Protein AF-A0A2D5BRC5-F1 (afdb_monomer)

Nearest PDB structures (foldseek):
  8cvj-assembly1_1n  TM=9.683E-01  e=1.427E-08  Thermus thermophilus HB8
  4zer-assembly2_2n  TM=9.705E-01  e=1.542E-08  Thermus thermophilus HB8
  7rq8-assembly1_1n  TM=9.663E-01  e=1.947E-08  Thermus thermophilus HB8
  4v8i-assembly1_AN  TM=9.648E-01  e=3.354E-08  Thermus thermophilus
  5dox-assembly1_1n  TM=9.375E-01  e=2.871E-08  Thermus thermophilus HB8

Mean predicted aligned error: 3.41 Å

Sequence (62 aa):
MATKAQYNKTFSKKPKFAVRLRRRCTLCGRPRAVYRKFGICRICFRELAHRGEIPGVRKASW

Radius of gyration: 13.74 Å; Cα contacts (8 Å, |Δi|>4): 64; chains: 1; bounding box: 38×19×32 Å

Foldseek 3Di:
DDDPVLVCCQPVDDDPDPVPHFQAAPPPRHRPQQDPVRSHHPVVVVVCLVVCVDPPRDDDDD

Solvent-accessible surface area (backbone atoms only — not comparable to full-atom values): 3921 Å² total; per-residue (Å²): 117,48,54,70,70,58,42,43,55,54,77,74,40,85,64,99,46,78,88,68,68,64,66,44,9,76,86,62,32,36,70,60,66,47,42,82,92,75,42,31,21,63,62,61,47,49,54,34,40,73,72,55,74,39,84,94,57,72,89,87,82,133

Structure (mmCIF, N/CA/C/O backbone):
data_AF-A0A2D5BRC5-F1
#
_entry.id   AF-A0A2D5BRC5-F1
#
loop_
_atom_site.group_PDB
_atom_site.id
_atom_site.type_symbol
_atom_site.label_atom_id
_atom_site.label_alt_id
_atom_site.label_comp_id
_atom_site.label_asym_id
_atom_site.label_entity_id
_atom_site.label_seq_id
_atom_site.pdbx_PDB_ins_code
_atom_site.Cartn_x
_atom_site.Cartn_y
_atom_site.Cartn_z
_atom_site.occupancy
_atom_site.B_iso_or_equiv
_atom_site.auth_seq_id
_atom_site.auth_comp_id
_atom_site.auth_asym_id
_atom_site.auth_atom_id
_atom_site.pdbx_PDB_model_nu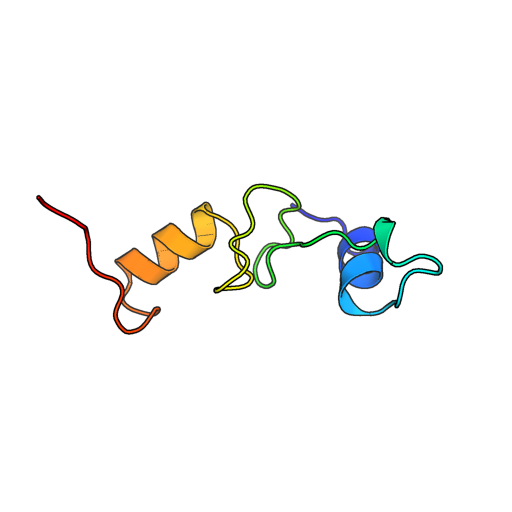m
ATOM 1 N N . MET A 1 1 ? 14.712 0.179 9.474 1.00 72.81 1 MET A N 1
ATOM 2 C CA . MET A 1 1 ? 13.996 0.998 8.460 1.00 72.81 1 MET A CA 1
ATOM 3 C C . MET A 1 1 ? 14.696 0.861 7.108 1.00 72.81 1 MET A C 1
ATOM 5 O O . MET A 1 1 ? 15.711 0.177 7.056 1.00 72.81 1 MET A O 1
ATOM 9 N N . ALA A 1 2 ? 14.148 1.391 6.006 1.00 81.31 2 ALA A N 1
ATOM 10 C CA . ALA A 1 2 ? 14.894 1.387 4.738 1.00 81.31 2 ALA A CA 1
ATOM 11 C C . ALA A 1 2 ? 16.123 2.289 4.832 1.00 81.31 2 ALA A C 1
ATOM 13 O O . ALA A 1 2 ? 16.040 3.372 5.399 1.00 81.31 2 ALA A O 1
ATOM 14 N N . THR A 1 3 ? 17.224 1.883 4.203 1.00 91.81 3 THR A N 1
ATOM 15 C CA . THR A 1 3 ? 18.312 2.820 3.909 1.00 91.81 3 THR A CA 1
ATOM 16 C C . THR A 1 3 ? 17.876 3.792 2.808 1.00 91.81 3 THR A C 1
ATOM 18 O O . THR A 1 3 ? 17.070 3.433 1.942 1.00 91.81 3 THR A O 1
ATOM 21 N N . LYS A 1 4 ? 18.432 5.011 2.793 1.00 90.31 4 LYS A N 1
ATOM 22 C CA . LYS A 1 4 ? 18.135 6.036 1.771 1.00 90.31 4 LYS A CA 1
ATOM 23 C C . LYS A 1 4 ? 18.341 5.507 0.346 1.00 90.31 4 LYS A C 1
ATOM 25 O O . LYS A 1 4 ? 17.496 5.697 -0.524 1.00 90.31 4 LYS A O 1
ATOM 30 N N . ALA A 1 5 ? 19.404 4.728 0.134 1.00 92.69 5 ALA A N 1
ATOM 31 C CA . ALA A 1 5 ? 19.673 4.063 -1.140 1.00 92.69 5 ALA A CA 1
ATOM 32 C C . ALA A 1 5 ? 18.540 3.110 -1.562 1.00 92.69 5 ALA A C 1
ATOM 34 O O . ALA A 1 5 ? 18.104 3.107 -2.713 1.00 92.69 5 ALA A O 1
ATOM 35 N N . GLN A 1 6 ? 18.026 2.310 -0.625 1.00 91.88 6 GLN A N 1
ATOM 36 C CA . GLN A 1 6 ? 16.925 1.390 -0.891 1.00 91.88 6 GLN A CA 1
ATOM 37 C C . GLN A 1 6 ? 15.591 2.107 -1.132 1.00 91.88 6 GLN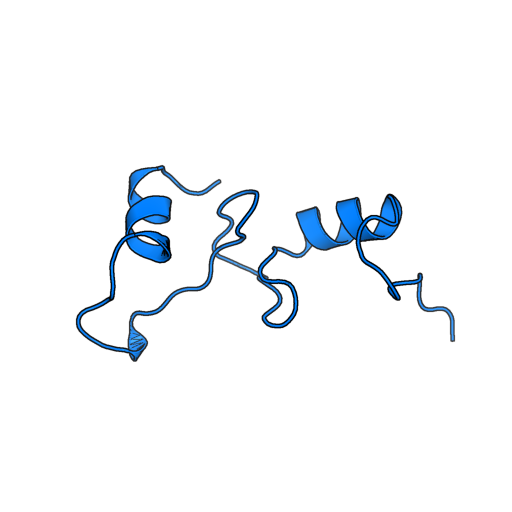 A C 1
ATOM 39 O O . GLN A 1 6 ? 14.793 1.627 -1.941 1.00 91.88 6 GLN A O 1
ATOM 44 N N . TYR A 1 7 ? 15.345 3.220 -0.440 1.00 91.69 7 TYR A N 1
ATOM 45 C CA . TYR A 1 7 ? 14.181 4.073 -0.669 1.00 91.69 7 TYR A CA 1
ATOM 46 C C . TYR A 1 7 ? 14.206 4.628 -2.099 1.00 91.69 7 TYR A C 1
ATOM 48 O O . TYR A 1 7 ? 13.310 4.327 -2.887 1.00 91.69 7 TYR A O 1
ATOM 56 N N . ASN A 1 8 ? 15.302 5.286 -2.488 1.00 92.88 8 ASN A N 1
ATOM 57 C CA . ASN A 1 8 ? 15.471 5.859 -3.827 1.00 92.88 8 ASN A CA 1
ATOM 58 C C . ASN A 1 8 ? 15.403 4.795 -4.931 1.00 92.88 8 ASN A C 1
ATOM 60 O O . ASN A 1 8 ? 14.796 5.012 -5.975 1.00 92.88 8 ASN A O 1
ATOM 64 N N . LYS A 1 9 ? 15.964 3.600 -4.697 1.00 92.81 9 LYS A N 1
ATOM 65 C CA . LYS A 1 9 ? 15.850 2.471 -5.638 1.00 92.81 9 LYS A CA 1
ATOM 66 C C . LYS A 1 9 ? 14.397 2.073 -5.909 1.00 92.81 9 LYS A C 1
ATOM 68 O O . LYS A 1 9 ? 14.114 1.549 -6.978 1.00 92.81 9 LYS A O 1
ATOM 73 N N . THR A 1 10 ? 13.517 2.256 -4.930 1.00 92.19 10 THR A N 1
ATOM 74 C CA . THR A 1 10 ? 12.126 1.805 -5.003 1.00 92.19 10 THR A CA 1
ATOM 75 C C . THR A 1 10 ? 11.200 2.888 -5.552 1.00 92.19 10 THR A C 1
ATOM 77 O O . THR A 1 10 ? 10.338 2.574 -6.364 1.00 92.19 10 THR A O 1
ATOM 80 N N . PHE A 1 11 ? 11.377 4.140 -5.121 1.00 90.88 11 PHE A N 1
ATOM 81 C CA . PHE A 1 11 ? 10.474 5.245 -5.463 1.00 90.88 11 PHE A CA 1
ATOM 82 C C . PHE A 1 11 ? 10.981 6.122 -6.612 1.00 90.88 11 PHE A C 1
ATOM 84 O O . PHE A 1 11 ? 10.176 6.646 -7.370 1.00 90.88 11 PHE A O 1
ATOM 91 N N . SER A 1 12 ? 12.298 6.267 -6.772 1.00 91.56 12 SER A N 1
ATOM 92 C CA . SER A 1 12 ? 12.892 7.185 -7.757 1.00 91.56 12 SER A CA 1
ATOM 93 C C . SER A 1 12 ? 13.360 6.490 -9.036 1.00 91.56 12 SER A C 1
ATOM 95 O O . SER A 1 12 ? 13.687 7.162 -10.008 1.00 91.56 12 SER A O 1
ATOM 97 N N . LYS A 1 13 ? 13.457 5.153 -9.050 1.00 92.06 13 LYS A N 1
ATOM 98 C CA . LYS A 1 13 ? 13.992 4.391 -10.189 1.00 92.06 13 LYS A CA 1
ATOM 99 C C . LYS A 1 13 ? 13.019 3.314 -10.658 1.00 92.06 13 LYS A C 1
ATOM 101 O O . LYS A 1 13 ? 12.566 2.491 -9.865 1.00 92.06 13 LYS A O 1
ATOM 106 N N . LYS A 1 14 ? 12.785 3.251 -11.972 1.00 93.25 14 LYS A N 1
ATOM 107 C CA . LYS A 1 14 ? 12.086 2.128 -12.612 1.00 93.25 14 LYS A CA 1
ATOM 108 C C . LYS A 1 14 ? 13.044 0.931 -12.735 1.00 93.25 14 LYS A C 1
ATOM 110 O O . LYS A 1 14 ? 14.159 1.098 -13.232 1.00 93.25 14 LYS A O 1
ATOM 115 N N . PRO A 1 15 ? 12.668 -0.277 -12.282 1.00 94.50 15 PRO A N 1
ATOM 116 C CA . PRO A 1 15 ? 13.518 -1.450 -12.444 1.00 94.50 15 PRO A CA 1
ATOM 117 C C . PRO A 1 15 ? 13.570 -1.905 -13.911 1.00 94.50 15 PRO A C 1
ATOM 119 O O . PRO A 1 15 ? 12.568 -1.838 -14.615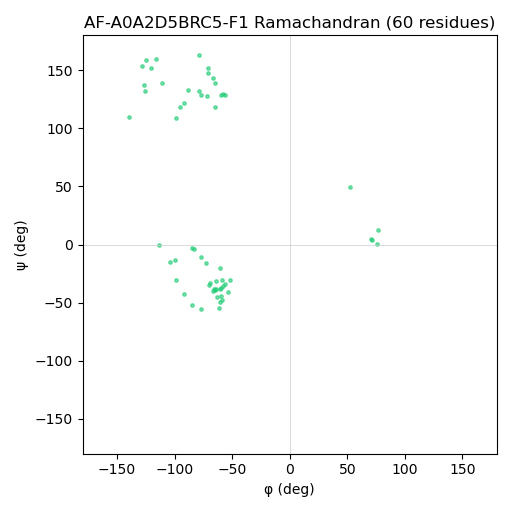 1.00 94.50 15 PRO A O 1
ATOM 122 N N . LYS A 1 16 ? 14.718 -2.458 -14.339 1.00 94.69 16 LYS A N 1
ATOM 123 C CA . LYS A 1 16 ? 14.905 -3.043 -15.687 1.00 94.69 16 LYS A CA 1
ATOM 124 C C . LYS A 1 16 ? 13.885 -4.144 -16.014 1.00 94.69 16 LYS A C 1
ATOM 126 O O . LYS A 1 16 ? 13.479 -4.279 -17.157 1.00 94.69 16 LYS A O 1
ATOM 131 N N . PHE A 1 17 ? 13.467 -4.913 -15.007 1.00 96.44 17 PHE A N 1
ATOM 132 C CA . PHE A 1 17 ? 12.479 -5.984 -15.148 1.00 96.44 17 PHE A CA 1
ATOM 133 C C . PHE A 1 17 ? 11.343 -5.787 -14.146 1.00 96.44 17 PHE A C 1
ATOM 135 O O . PHE A 1 17 ? 11.607 -5.515 -12.970 1.00 96.44 17 PHE A O 1
ATOM 142 N N . ALA A 1 18 ? 10.099 -5.992 -14.586 1.00 94.19 18 ALA A N 1
ATOM 143 C CA . ALA A 1 18 ? 8.904 -5.795 -13.759 1.00 94.19 18 ALA A CA 1
ATOM 144 C C . ALA A 1 18 ? 8.917 -6.653 -12.480 1.00 94.19 18 ALA A C 1
ATOM 146 O O . ALA A 1 18 ? 8.552 -6.176 -11.407 1.00 94.19 18 ALA A O 1
ATOM 147 N N . VAL A 1 19 ? 9.450 -7.878 -12.560 1.00 95.75 19 VAL A N 1
ATOM 148 C CA . VAL A 1 19 ? 9.575 -8.807 -11.420 1.00 95.75 19 VAL A CA 1
ATOM 149 C C . VAL A 1 19 ? 10.443 -8.273 -10.272 1.00 95.75 19 VAL A C 1
ATOM 151 O O . VAL A 1 19 ? 10.329 -8.732 -9.140 1.00 95.75 19 VAL A O 1
ATOM 154 N N . ARG A 1 20 ? 11.312 -7.284 -10.526 1.00 93.62 20 ARG A N 1
ATOM 155 C CA . ARG A 1 20 ? 12.182 -6.686 -9.498 1.00 93.62 20 ARG A CA 1
ATOM 156 C C . ARG A 1 20 ? 11.484 -5.600 -8.677 1.00 93.62 20 ARG A C 1
ATOM 158 O O . ARG A 1 20 ? 12.100 -5.062 -7.752 1.00 93.62 20 ARG A O 1
ATOM 165 N N . LEU A 1 21 ? 10.238 -5.255 -9.002 1.00 92.62 21 LEU A N 1
ATOM 166 C CA . LEU A 1 21 ? 9.475 -4.248 -8.277 1.00 92.62 21 LEU A CA 1
ATOM 167 C C . LEU A 1 21 ? 9.207 -4.731 -6.846 1.00 92.62 21 LEU A C 1
ATOM 169 O O . LEU A 1 21 ? 8.546 -5.742 -6.617 1.00 92.62 21 LEU A O 1
ATOM 173 N N . ARG A 1 22 ? 9.720 -3.994 -5.860 1.00 92.06 22 ARG A N 1
ATOM 174 C CA . ARG A 1 22 ? 9.430 -4.239 -4.444 1.00 92.06 22 ARG A CA 1
ATOM 175 C C . ARG A 1 22 ? 8.585 -3.111 -3.892 1.00 92.06 22 ARG A C 1
ATOM 177 O O . ARG A 1 22 ? 8.859 -1.954 -4.162 1.00 92.06 22 ARG A O 1
ATOM 184 N N . ARG A 1 23 ? 7.588 -3.441 -3.075 1.00 92.69 23 ARG A N 1
ATOM 185 C CA . ARG A 1 23 ? 6.789 -2.433 -2.372 1.00 92.69 23 ARG A CA 1
ATOM 186 C C . ARG A 1 23 ? 7.459 -2.098 -1.049 1.00 92.69 23 ARG A C 1
ATOM 188 O O . ARG A 1 23 ? 7.856 -2.992 -0.301 1.00 92.69 23 ARG A O 1
ATOM 195 N N . ARG A 1 24 ? 7.578 -0.809 -0.765 1.00 94.69 24 ARG A N 1
ATOM 196 C CA . ARG A 1 24 ? 7.995 -0.286 0.534 1.00 94.69 24 ARG A CA 1
ATOM 197 C C . ARG A 1 24 ? 6.888 0.596 1.078 1.00 94.69 24 ARG A C 1
ATOM 199 O O . ARG A 1 24 ? 6.136 1.172 0.302 1.00 94.69 24 ARG A O 1
ATOM 206 N N . CYS A 1 25 ? 6.805 0.683 2.400 1.00 95.50 25 CYS A N 1
ATOM 207 C CA . CYS A 1 25 ? 5.963 1.679 3.052 1.00 95.50 25 CYS A CA 1
ATOM 208 C C . CYS A 1 25 ? 6.386 3.078 2.596 1.00 95.50 25 CYS A C 1
ATOM 210 O O . CYS A 1 25 ? 7.573 3.394 2.681 1.00 95.50 25 CYS A O 1
ATOM 212 N N . THR A 1 26 ? 5.436 3.897 2.163 1.00 93.19 26 THR A N 1
ATOM 213 C CA . THR A 1 26 ? 5.679 5.293 1.769 1.00 93.19 26 THR A CA 1
ATOM 214 C C . THR A 1 26 ? 6.155 6.159 2.936 1.00 93.19 26 THR A C 1
ATOM 216 O O . THR A 1 26 ? 6.981 7.037 2.736 1.00 93.19 26 THR A O 1
ATOM 219 N N . LEU A 1 27 ? 5.713 5.858 4.162 1.00 92.44 27 LEU A N 1
ATOM 220 C CA . LEU A 1 27 ? 6.040 6.646 5.356 1.00 92.44 27 LEU A CA 1
ATOM 221 C C . LEU A 1 27 ? 7.386 6.254 5.983 1.00 92.44 27 LEU A C 1
ATOM 223 O O . LEU A 1 27 ? 8.248 7.090 6.208 1.00 92.44 27 LEU A O 1
ATOM 227 N N . 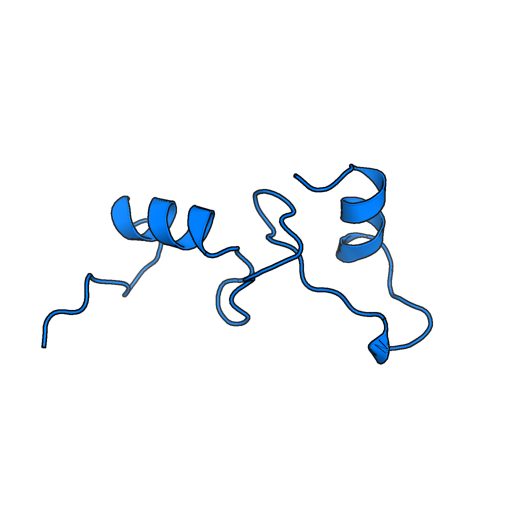CYS A 1 28 ? 7.591 4.962 6.262 1.00 92.94 28 CYS A N 1
ATOM 228 C CA . CYS A 1 28 ? 8.762 4.485 7.018 1.00 92.94 28 CYS A CA 1
ATOM 229 C C . CYS A 1 28 ? 9.744 3.623 6.200 1.00 92.94 28 CYS A C 1
ATOM 231 O O . CYS A 1 28 ? 10.722 3.084 6.730 1.00 92.94 28 CYS A O 1
ATOM 233 N N . GLY A 1 29 ? 9.463 3.386 4.914 1.00 93.69 29 GLY A N 1
ATOM 234 C CA . GLY A 1 29 ? 10.317 2.599 4.017 1.00 93.69 29 GLY A CA 1
ATOM 235 C C . GLY A 1 29 ? 10.342 1.084 4.272 1.00 93.69 29 GLY A C 1
ATOM 236 O O . GLY A 1 29 ? 11.087 0.353 3.608 1.00 93.69 29 GLY A O 1
ATOM 237 N N . ARG A 1 30 ? 9.552 0.560 5.221 1.00 94.62 30 ARG A N 1
ATOM 238 C CA . ARG A 1 30 ? 9.568 -0.869 5.582 1.00 94.62 30 ARG A CA 1
ATOM 239 C C . ARG A 1 30 ? 9.299 -1.761 4.351 1.00 94.62 30 ARG A C 1
ATOM 241 O O . ARG A 1 30 ? 8.307 -1.535 3.664 1.00 94.62 30 ARG A O 1
ATOM 248 N N . PRO A 1 31 ? 10.140 -2.778 4.071 1.00 93.62 31 PRO A N 1
ATOM 249 C CA . PRO A 1 31 ? 10.031 -3.604 2.860 1.00 93.62 31 PRO A CA 1
ATOM 250 C C . PRO A 1 31 ? 9.057 -4.785 2.965 1.00 93.62 31 PRO A C 1
ATOM 252 O O . PRO A 1 31 ? 8.920 -5.545 2.012 1.00 93.62 31 PRO A O 1
ATOM 255 N N . ARG A 1 32 ? 8.449 -5.008 4.134 1.00 93.00 32 ARG A N 1
ATOM 256 C CA . ARG A 1 32 ? 7.608 -6.178 4.424 1.00 93.00 32 ARG A CA 1
ATOM 257 C C . ARG A 1 32 ? 6.262 -5.740 4.982 1.00 93.00 32 ARG A C 1
ATOM 259 O O . ARG A 1 32 ? 6.191 -4.697 5.635 1.00 93.00 32 ARG A O 1
ATOM 266 N N . ALA A 1 33 ? 5.247 -6.582 4.775 1.00 95.81 33 ALA A N 1
ATOM 267 C CA . ALA A 1 33 ? 3.878 -6.364 5.242 1.00 95.81 33 ALA A CA 1
ATOM 268 C C . ALA A 1 33 ? 3.331 -4.986 4.826 1.00 95.81 33 ALA A C 1
ATOM 270 O O . ALA A 1 33 ? 2.868 -4.218 5.668 1.00 95.81 33 ALA A O 1
ATOM 271 N N . VAL A 1 34 ? 3.469 -4.661 3.535 1.00 96.50 34 VAL A N 1
ATOM 272 C CA . VAL A 1 34 ? 2.961 -3.425 2.924 1.00 96.50 34 VAL A CA 1
ATOM 273 C C . VAL A 1 34 ? 1.605 -3.720 2.297 1.00 96.50 34 VAL A C 1
ATOM 275 O O . VAL A 1 34 ? 1.514 -4.546 1.385 1.00 96.50 34 VAL A O 1
ATOM 278 N N . TYR A 1 35 ? 0.557 -3.052 2.774 1.00 95.88 35 TYR A N 1
ATOM 279 C CA . TYR A 1 35 ? -0.779 -3.200 2.213 1.00 95.88 35 TYR A CA 1
ATOM 280 C C . TYR A 1 35 ? -0.849 -2.523 0.850 1.00 95.88 35 TYR A C 1
ATOM 282 O O . TYR A 1 35 ? -0.513 -1.352 0.705 1.00 95.88 35 TYR A O 1
ATOM 290 N N . ARG A 1 36 ? -1.312 -3.262 -0.162 1.00 94.75 36 ARG A N 1
ATOM 291 C CA . ARG A 1 36 ? -1.363 -2.776 -1.548 1.00 94.75 36 ARG A CA 1
ATOM 292 C C . ARG A 1 36 ? -2.318 -1.594 -1.726 1.00 94.75 36 ARG A C 1
ATOM 294 O O . ARG A 1 36 ? -1.967 -0.679 -2.454 1.00 94.75 36 ARG A O 1
ATOM 301 N N . LYS A 1 37 ? -3.470 -1.629 -1.045 1.00 93.88 37 LYS A N 1
ATOM 302 C CA . LYS A 1 37 ? -4.514 -0.592 -1.100 1.00 93.88 37 LYS A CA 1
ATOM 303 C C . LYS A 1 37 ? -4.053 0.741 -0.505 1.00 93.88 37 LYS A C 1
ATOM 305 O O . LYS A 1 37 ? -4.375 1.785 -1.045 1.00 93.88 37 LYS A O 1
ATOM 310 N N . PHE A 1 38 ? -3.287 0.688 0.584 1.00 94.31 38 PHE A N 1
ATOM 311 C CA . PHE A 1 38 ? -2.895 1.879 1.34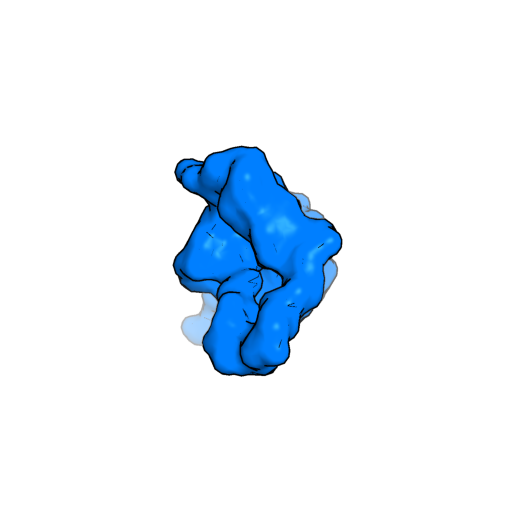6 1.00 94.31 38 PHE A CA 1
ATOM 312 C C . PHE A 1 38 ? -1.443 2.322 1.101 1.00 94.31 38 PHE A C 1
ATOM 314 O O . PHE A 1 38 ? -1.059 3.412 1.496 1.00 94.31 38 PHE A O 1
ATOM 321 N N . GLY A 1 39 ? -0.592 1.474 0.513 1.00 94.44 39 GLY A N 1
ATOM 322 C CA . GLY A 1 39 ? 0.823 1.790 0.263 1.00 94.44 39 GLY A CA 1
ATOM 323 C C . GLY A 1 39 ? 1.710 1.852 1.516 1.00 94.44 39 GLY A C 1
ATOM 324 O O . GLY A 1 39 ? 2.902 2.146 1.423 1.00 94.44 39 GLY A O 1
ATOM 325 N N . ILE A 1 40 ? 1.166 1.529 2.690 1.00 96.06 40 ILE A N 1
ATOM 326 C CA . ILE A 1 40 ? 1.844 1.625 3.987 1.00 96.06 40 ILE A CA 1
ATOM 327 C C . ILE A 1 40 ? 2.011 0.258 4.651 1.00 96.06 40 ILE A C 1
ATOM 329 O O . ILE A 1 40 ? 1.336 -0.718 4.313 1.00 96.06 40 ILE A O 1
ATOM 333 N N . CYS A 1 41 ? 2.955 0.161 5.590 1.00 96.44 41 CYS A N 1
ATOM 334 C CA . CYS A 1 41 ? 3.171 -1.071 6.345 1.00 96.44 41 CYS A CA 1
ATOM 335 C C . CYS A 1 41 ? 2.143 -1.262 7.462 1.00 96.44 41 CYS A C 1
ATOM 337 O O . CYS A 1 41 ? 1.534 -0.300 7.919 1.00 96.44 41 CYS A O 1
ATOM 339 N N . ARG A 1 42 ? 2.034 -2.495 7.970 1.00 96.25 42 ARG A N 1
ATOM 340 C CA . ARG A 1 42 ? 1.109 -2.853 9.061 1.00 96.25 42 ARG A CA 1
ATOM 341 C C . ARG A 1 42 ? 1.186 -1.976 10.318 1.00 96.25 42 ARG A C 1
ATOM 343 O O . ARG A 1 42 ? 0.182 -1.825 10.997 1.00 96.25 42 ARG A O 1
ATOM 350 N N . ILE A 1 43 ? 2.360 -1.426 10.638 1.00 95.94 43 ILE A N 1
ATOM 351 C CA . ILE A 1 43 ? 2.553 -0.605 11.845 1.00 95.94 43 ILE A CA 1
ATOM 352 C C . ILE A 1 43 ? 1.980 0.791 11.622 1.00 95.94 43 ILE A C 1
ATOM 354 O O . ILE A 1 43 ? 1.078 1.188 12.348 1.00 95.94 43 ILE A O 1
ATOM 358 N N . CYS A 1 44 ? 2.428 1.472 10.563 1.00 95.75 44 CYS A N 1
ATOM 359 C CA . CYS A 1 44 ? 1.902 2.787 10.201 1.00 95.75 44 CYS A CA 1
ATOM 360 C C . CYS A 1 44 ? 0.399 2.719 9.913 1.00 95.75 44 CYS A C 1
ATOM 362 O O . CYS A 1 44 ? -0.336 3.609 10.305 1.00 95.75 44 CYS A O 1
ATOM 364 N N . PHE A 1 45 ? -0.075 1.638 9.284 1.00 96.88 45 PHE A N 1
ATOM 365 C CA . PHE A 1 45 ? -1.505 1.421 9.080 1.00 96.88 45 PHE A CA 1
ATOM 366 C C . PHE A 1 45 ? -2.265 1.387 10.405 1.00 96.88 45 PHE A C 1
ATOM 368 O O . PHE A 1 45 ? -3.267 2.074 10.545 1.00 96.88 45 PHE A O 1
ATOM 375 N N . ARG A 1 46 ? -1.771 0.625 11.386 1.00 96.06 46 ARG A N 1
ATOM 376 C CA . ARG A 1 46 ? -2.392 0.533 12.709 1.00 96.06 46 ARG A CA 1
ATOM 377 C C . ARG A 1 46 ? -2.390 1.883 13.430 1.00 96.06 46 ARG A C 1
ATOM 379 O O . ARG A 1 46 ? -3.410 2.260 13.987 1.00 96.06 46 ARG A O 1
ATOM 386 N N . GLU A 1 47 ? -1.271 2.601 13.413 1.00 96.06 47 GLU A N 1
ATOM 387 C CA . GLU A 1 47 ? -1.154 3.926 14.040 1.00 96.06 47 GLU A CA 1
ATOM 388 C C . GLU A 1 47 ? -2.133 4.931 13.424 1.00 96.06 47 GLU A C 1
ATOM 390 O O . GLU A 1 47 ? -2.903 5.551 14.150 1.00 96.06 47 GLU A O 1
ATOM 395 N N . LEU A 1 48 ? -2.167 5.030 12.093 1.00 95.81 48 LEU A N 1
ATOM 396 C CA . LEU A 1 48 ?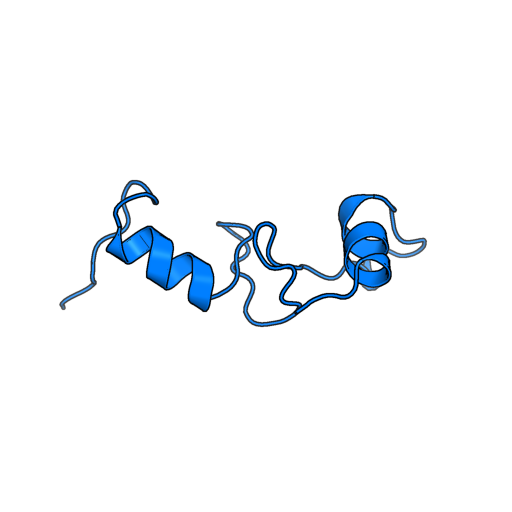 -3.065 5.939 11.378 1.00 95.81 48 LEU A CA 1
ATOM 397 C C . LEU A 1 48 ? -4.538 5.551 11.544 1.00 95.81 48 LEU A C 1
ATOM 399 O O . LEU A 1 48 ? -5.384 6.418 11.736 1.00 95.81 48 LEU A O 1
ATOM 403 N N . ALA A 1 49 ? -4.852 4.253 11.521 1.00 96.31 49 ALA A N 1
ATOM 404 C CA . ALA A 1 49 ? -6.205 3.765 11.770 1.00 96.31 49 ALA A CA 1
ATOM 405 C C . ALA A 1 49 ? -6.669 4.075 13.201 1.00 96.31 49 ALA A C 1
ATOM 407 O O . ALA A 1 49 ? -7.823 4.436 13.398 1.00 96.31 49 ALA A O 1
ATOM 408 N N . HIS A 1 50 ? -5.787 3.974 14.202 1.00 95.31 50 HIS A N 1
ATOM 409 C CA . HIS A 1 50 ? -6.125 4.349 15.579 1.00 95.31 50 HIS A CA 1
ATOM 410 C C . HIS A 1 50 ? -6.311 5.853 15.763 1.00 95.31 50 HIS A C 1
ATOM 412 O O . HIS A 1 50 ? -7.144 6.247 16.572 1.00 95.31 50 HIS A O 1
ATOM 418 N N . ARG A 1 51 ? -5.570 6.679 15.017 1.00 95.94 51 ARG A N 1
ATOM 419 C CA . ARG A 1 51 ? -5.750 8.138 15.009 1.00 95.94 51 ARG A CA 1
ATOM 420 C C . ARG A 1 51 ? -6.959 8.603 14.192 1.00 95.94 51 ARG A C 1
ATOM 422 O O . ARG A 1 51 ? -7.304 9.773 14.260 1.00 95.94 51 ARG A O 1
ATOM 429 N N . GLY A 1 52 ? -7.581 7.718 13.410 1.00 94.56 52 GLY A N 1
ATOM 430 C CA . GLY A 1 52 ? -8.680 8.074 12.509 1.00 94.56 52 GLY A CA 1
ATOM 431 C C . GLY A 1 52 ? -8.240 8.790 11.227 1.00 94.56 52 GLY A C 1
ATOM 432 O O . GLY A 1 52 ? -9.082 9.299 10.499 1.00 94.56 52 GLY A O 1
ATOM 433 N N . GLU A 1 53 ? -6.941 8.802 10.908 1.00 95.62 53 GLU A N 1
ATOM 434 C CA . GLU A 1 53 ? -6.405 9.440 9.693 1.00 95.62 53 GLU A CA 1
ATOM 435 C C . GLU A 1 53 ? -6.733 8.640 8.413 1.00 95.62 53 GLU A C 1
ATOM 437 O O . GLU A 1 53 ? -6.620 9.159 7.304 1.00 95.62 53 GLU A O 1
ATOM 442 N N . ILE A 1 54 ? -7.138 7.367 8.544 1.00 94.12 54 ILE A N 1
ATOM 443 C CA . ILE A 1 54 ? -7.578 6.537 7.413 1.00 94.12 54 ILE A CA 1
ATOM 444 C C . ILE A 1 54 ? -9.113 6.533 7.351 1.00 94.12 54 ILE A C 1
ATOM 446 O O . ILE A 1 54 ? -9.748 5.872 8.180 1.00 94.12 54 ILE A O 1
ATOM 450 N N . PRO A 1 55 ? -9.728 7.198 6.356 1.00 94.62 55 PRO A N 1
ATOM 451 C CA . PRO A 1 55 ? -11.178 7.293 6.270 1.00 94.62 55 PRO A CA 1
ATOM 452 C C . PRO A 1 55 ? -11.819 5.920 6.030 1.00 94.62 55 PRO A C 1
ATOM 454 O O . PRO A 1 55 ? -11.320 5.098 5.256 1.00 94.62 55 PRO A O 1
ATOM 457 N N . GLY A 1 56 ? -12.941 5.671 6.708 1.00 93.44 56 GLY A N 1
ATOM 458 C CA . GLY A 1 56 ? -13.727 4.440 6.576 1.00 93.44 56 GLY A CA 1
ATOM 459 C C . GLY A 1 56 ? -13.136 3.204 7.265 1.00 93.44 56 GLY A C 1
ATOM 460 O O . GLY A 1 56 ? -13.738 2.133 7.202 1.00 93.44 56 GLY A O 1
ATOM 461 N N . VAL A 1 57 ? -11.985 3.316 7.938 1.00 95.19 57 VAL A N 1
ATOM 462 C CA . VAL A 1 57 ? -11.422 2.218 8.736 1.00 95.19 57 VAL A CA 1
ATOM 463 C C . VAL A 1 57 ? -11.909 2.329 10.177 1.00 95.19 57 VAL A C 1
ATOM 465 O O . VAL A 1 57 ? -11.657 3.316 10.858 1.00 95.19 57 VAL A O 1
ATOM 468 N N . ARG A 1 58 ? -12.567 1.272 10.658 1.00 93.56 58 ARG A N 1
ATOM 469 C CA . ARG A 1 58 ? -12.965 1.096 12.060 1.00 93.56 58 ARG A CA 1
ATOM 470 C C . ARG A 1 58 ? -12.422 -0.223 12.598 1.00 93.56 58 ARG A C 1
ATOM 472 O O . ARG A 1 58 ? -12.125 -1.132 11.820 1.00 93.56 58 ARG A O 1
ATOM 479 N N . L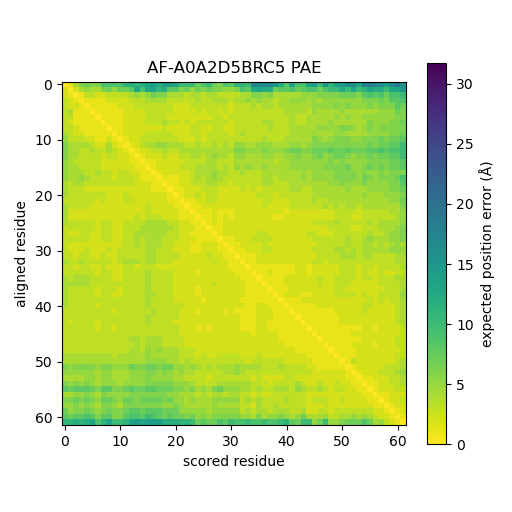YS A 1 59 ? -12.302 -0.347 13.924 1.00 94.19 59 LYS A N 1
ATOM 480 C CA . LYS A 1 59 ? -12.028 -1.649 14.548 1.00 94.19 59 LYS A CA 1
ATOM 481 C C . LYS A 1 59 ? -13.160 -2.609 14.177 1.00 94.19 59 LYS A C 1
ATOM 483 O O . LYS A 1 59 ?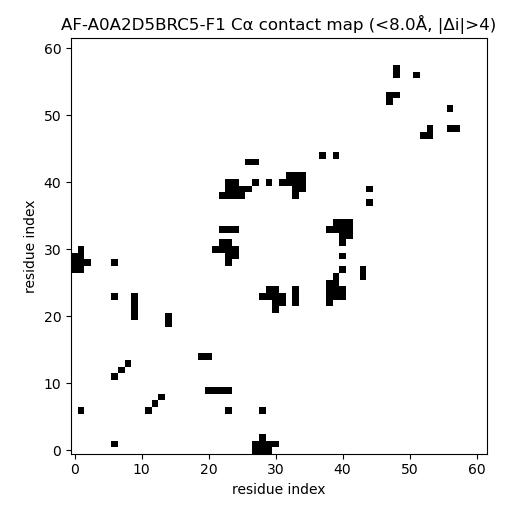 -14.329 -2.262 14.323 1.00 94.19 59 LYS A O 1
ATOM 488 N N . ALA A 1 60 ? -12.803 -3.781 13.665 1.00 93.88 60 ALA A N 1
ATOM 489 C CA . ALA A 1 60 ? -13.768 -4.832 13.391 1.00 93.88 60 ALA A CA 1
ATOM 490 C C . ALA A 1 60 ? -14.123 -5.535 14.706 1.00 93.88 60 ALA A C 1
ATOM 492 O O . ALA A 1 60 ? -13.229 -5.874 15.480 1.00 93.88 60 ALA A O 1
ATOM 493 N N . SER A 1 61 ? -15.416 -5.720 14.940 1.00 93.19 61 SER A N 1
ATOM 494 C CA . SER A 1 61 ? -15.980 -6.530 16.014 1.00 93.19 61 SER A CA 1
ATOM 495 C C . SER A 1 61 ? -17.158 -7.246 15.382 1.00 93.19 61 SER A C 1
ATOM 497 O O . SER A 1 61 ? -18.114 -6.588 14.971 1.00 93.19 61 SER A O 1
ATOM 499 N N . TRP A 1 62 ? -17.011 -8.548 15.200 1.00 91.06 62 TRP A N 1
ATOM 500 C 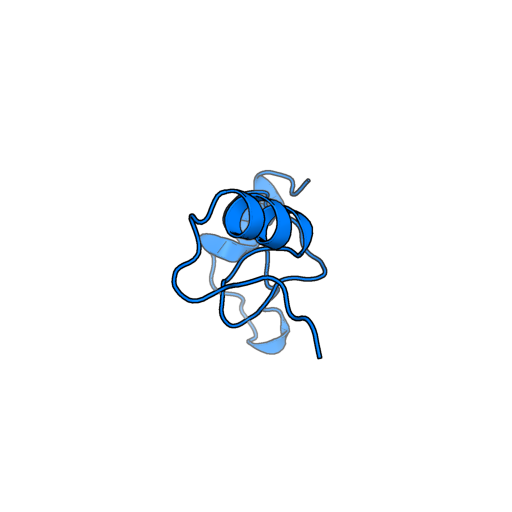CA . TRP A 1 62 ? -18.068 -9.445 14.758 1.00 91.06 62 TRP A CA 1
ATOM 501 C C . TRP A 1 62 ? -18.427 -10.365 15.917 1.00 91.06 62 TRP A C 1
ATOM 503 O O . TRP A 1 62 ? -17.526 -10.611 16.755 1.00 91.06 62 TRP A O 1
#

Secondary structure (DSSP, 8-state):
---HHHHHHHHT---SSGGG-----TTT---SSB-TTTSSBHHHHHHHHHHT-STT------

pLDDT: mean 93.55, std 3.5, range [72.81, 96.88]